Protein AF-A0A7V9UK50-F1 (afdb_monomer_lite)

Radius of gyration: 41.04 Å; chains: 1; bounding box: 78×46×118 Å

Sequence (171 aa):
MKYVLALITGIVGLVLGALIVLFLLGAPKAKPLPGLPVQAPDPAGDPPGTAVITLDEKFFDALLGTIFRDLGQPSFPLELTKLEQSLFDDSILRTIPVALQNDCPDQVVIKTEGSNIKTGVRFTGGKIIAPLAFTGSKNLFGCQRFQGWAQANISLRFDQEKQTVYGQIDV

pLDDT: mean 78.91, std 14.25, range [46.69, 94.69]

Secondary structure (DSSP, 8-state):
-HHHHHHHHHHHHHHHHHHHHHHHH---PPPPPSS---PPPPTTSPPS--------HHHHHHHHHHHHHHT---EEE-PPPHHHHTTS-SSS-TT--HHHHHHS-SEEEEESEETTEE---EEETTEEEEEEEEEEEEESSSEEEEEEEEEEEEEEEEETTTTEEEEEEE-

Structure (mmCIF, N/CA/C/O backbone):
data_AF-A0A7V9UK50-F1
#
_entry.id   AF-A0A7V9UK50-F1
#
loop_
_atom_site.group_PDB
_atom_site.id
_atom_site.type_symbol
_atom_site.label_atom_id
_atom_site.label_alt_id
_atom_site.label_comp_id
_atom_site.label_asym_id
_atom_site.label_entity_id
_atom_site.label_seq_id
_atom_site.pdbx_PDB_ins_code
_atom_site.Cartn_x
_atom_site.Cartn_y
_atom_site.Cartn_z
_atom_site.occupancy
_atom_site.B_iso_or_equiv
_atom_site.auth_seq_id
_atom_site.auth_comp_id
_atom_site.auth_asym_id
_atom_site.auth_atom_id
_atom_site.pdbx_PDB_model_num
ATOM 1 N N . MET A 1 1 ? -18.381 28.513 93.961 1.00 60.94 1 MET A N 1
ATOM 2 C CA . MET A 1 1 ? -18.832 27.121 93.706 1.00 60.94 1 MET A CA 1
ATOM 3 C C . MET A 1 1 ? -20.321 27.004 93.355 1.00 60.94 1 MET A C 1
ATOM 5 O O . MET A 1 1 ? -20.633 26.242 92.455 1.00 60.94 1 MET A O 1
ATOM 9 N N . LYS A 1 2 ? -21.241 27.769 93.975 1.00 67.69 2 LYS A N 1
ATOM 10 C CA . LYS A 1 2 ? -22.692 27.704 93.672 1.00 67.69 2 LYS A CA 1
ATOM 11 C C . LYS A 1 2 ? -23.068 27.946 92.195 1.00 67.69 2 LYS A C 1
ATOM 13 O O . LYS A 1 2 ? -23.903 27.226 91.666 1.00 67.69 2 LYS A O 1
ATOM 18 N N . TYR A 1 3 ? -22.419 28.893 91.516 1.00 73.44 3 TYR A N 1
ATOM 19 C CA . TYR A 1 3 ? -22.728 29.211 90.112 1.00 73.44 3 TYR A CA 1
ATOM 20 C C . TYR A 1 3 ? -22.274 28.135 89.113 1.00 73.44 3 TYR A C 1
ATOM 22 O O . TYR A 1 3 ? -22.915 27.944 88.089 1.00 73.44 3 TYR A O 1
ATOM 30 N N . VAL A 1 4 ? -21.216 27.383 89.436 1.00 77.94 4 VAL A N 1
ATOM 31 C CA . VAL A 1 4 ? -20.723 26.283 88.588 1.00 77.94 4 VAL A CA 1
ATOM 32 C C . VAL A 1 4 ? -21.711 25.115 88.603 1.00 77.94 4 VAL A C 1
ATOM 34 O O . VAL A 1 4 ? -22.006 24.540 87.561 1.00 77.94 4 VAL A O 1
ATOM 37 N N . LEU A 1 5 ? -22.298 24.818 89.767 1.00 77.62 5 LEU A N 1
ATOM 38 C CA . LEU A 1 5 ? -23.300 23.759 89.907 1.00 77.62 5 LEU A CA 1
ATOM 39 C C . LEU A 1 5 ? -24.603 24.087 89.147 1.00 77.62 5 LEU A C 1
ATOM 41 O O . LEU A 1 5 ? -25.204 23.210 88.527 1.00 77.62 5 LEU A O 1
ATOM 45 N N . ALA A 1 6 ? -25.011 25.360 89.147 1.00 78.25 6 ALA A N 1
ATOM 46 C CA . ALA A 1 6 ? -26.168 25.836 88.386 1.00 78.25 6 ALA A CA 1
ATOM 47 C C . ALA A 1 6 ? -25.948 25.744 86.863 1.00 78.25 6 ALA A C 1
ATOM 49 O O . ALA A 1 6 ? -26.861 25.411 86.113 1.00 78.25 6 ALA A O 1
ATOM 50 N N . LEU A 1 7 ? -24.718 25.983 86.401 1.00 82.19 7 LEU A N 1
ATOM 51 C CA . LEU A 1 7 ? -24.379 25.933 84.979 1.00 82.19 7 LEU A CA 1
ATOM 52 C C . LEU A 1 7 ? -24.340 24.485 84.460 1.00 82.19 7 LEU A C 1
ATOM 54 O O . LEU A 1 7 ? -24.879 24.196 83.393 1.00 82.19 7 LEU A O 1
ATOM 58 N N . ILE A 1 8 ? -23.801 23.552 85.254 1.00 83.44 8 ILE A N 1
ATOM 59 C CA . ILE A 1 8 ? -23.789 22.118 84.919 1.00 83.44 8 ILE A CA 1
ATOM 60 C C . ILE A 1 8 ? -25.217 21.561 84.862 1.00 83.44 8 ILE A C 1
ATOM 62 O O . ILE A 1 8 ? -25.571 20.880 83.903 1.00 83.44 8 ILE A O 1
ATOM 66 N N . THR A 1 9 ? -26.061 21.880 85.846 1.00 82.38 9 THR A N 1
ATOM 67 C CA . THR A 1 9 ? -27.461 21.414 85.866 1.00 82.38 9 THR A CA 1
ATOM 68 C C . THR A 1 9 ? -28.285 21.987 84.710 1.00 82.38 9 THR A C 1
ATOM 70 O O . THR A 1 9 ? -29.081 21.257 84.119 1.00 82.38 9 THR A O 1
ATOM 73 N N . GLY A 1 10 ? -28.037 23.240 84.313 1.00 86.12 10 GLY A N 1
ATOM 74 C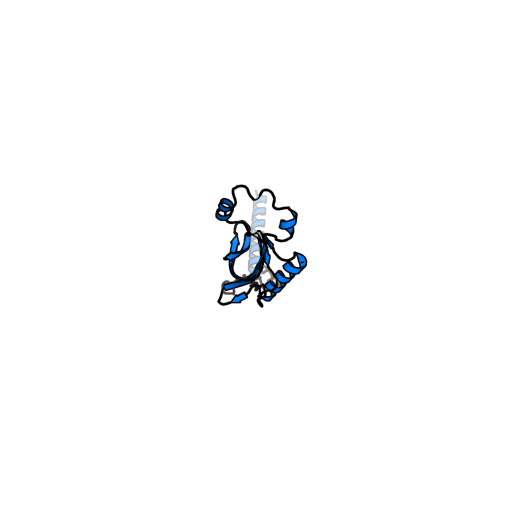 CA . GLY A 1 10 ? -28.649 23.843 83.126 1.00 86.12 10 GLY A CA 1
ATOM 75 C C . GLY A 1 10 ? -28.253 23.151 81.817 1.00 86.12 10 GLY A C 1
ATOM 76 O O . GLY A 1 10 ? -29.123 22.827 81.010 1.00 86.12 10 GLY A O 1
ATOM 77 N N . ILE A 1 11 ? -26.960 22.861 81.619 1.00 87.56 11 ILE A N 1
ATOM 78 C CA . ILE A 1 11 ? -26.479 22.154 80.417 1.00 87.56 11 ILE A CA 1
ATOM 79 C C . ILE A 1 11 ? -27.046 20.735 80.364 1.00 87.56 11 ILE A C 1
ATOM 81 O O . ILE A 1 11 ? -27.525 20.308 79.316 1.00 87.56 11 ILE A O 1
ATOM 85 N N . VAL A 1 12 ? -27.044 20.017 81.490 1.00 90.31 12 VAL A N 1
ATOM 86 C CA . VAL A 1 12 ? -27.601 18.659 81.565 1.00 90.31 12 VAL A CA 1
ATOM 87 C C . VAL A 1 12 ? -29.091 18.668 81.221 1.00 90.31 12 VAL A C 1
ATOM 89 O O . VAL A 1 12 ? -29.527 17.846 80.418 1.00 90.31 12 VAL A O 1
ATOM 92 N N . GLY A 1 13 ? -29.857 19.630 81.747 1.00 88.62 13 GLY A N 1
ATOM 93 C CA . GLY A 1 13 ? -31.271 19.799 81.404 1.00 88.62 13 GLY A CA 1
ATOM 94 C C . GLY A 1 13 ? -31.500 20.085 79.917 1.00 88.62 13 GLY A C 1
ATOM 95 O O . GLY A 1 13 ? -32.404 19.508 79.314 1.00 88.62 13 GLY A O 1
ATOM 96 N N . LEU A 1 14 ? -30.655 20.914 79.299 1.00 90.62 14 LEU A N 1
ATOM 97 C CA . LEU A 1 14 ? -30.748 21.240 77.873 1.00 90.62 14 LEU A CA 1
ATOM 98 C C . LEU A 1 14 ? -30.422 20.034 76.983 1.00 90.62 14 LEU A C 1
ATOM 100 O O . LEU A 1 14 ? -31.129 19.784 76.008 1.00 90.62 14 LEU A O 1
ATOM 104 N N . VAL A 1 15 ? -29.395 19.258 77.337 1.00 89.75 15 VAL A N 1
ATOM 105 C CA . VAL A 1 15 ? -29.018 18.043 76.599 1.00 89.75 15 VAL A CA 1
ATOM 106 C C . VAL A 1 15 ? -30.110 16.980 76.712 1.00 89.75 15 VAL A C 1
ATOM 108 O O . VAL A 1 15 ? -30.509 16.408 75.699 1.00 89.75 15 VAL A O 1
ATOM 111 N N . LEU A 1 16 ? -30.652 16.752 77.913 1.00 90.31 16 LEU A N 1
ATOM 112 C CA . LEU A 1 16 ? -31.773 15.827 78.117 1.00 90.31 16 LEU A CA 1
ATOM 113 C C . LEU A 1 16 ? -33.028 16.273 77.363 1.00 90.31 16 LEU A C 1
ATOM 115 O O . LEU A 1 16 ? -33.665 15.451 76.707 1.00 90.31 16 LEU A O 1
ATOM 119 N N . GLY A 1 17 ? -33.354 17.566 77.398 1.00 87.44 17 GLY A N 1
ATOM 120 C CA . GLY A 1 17 ? -34.468 18.124 76.634 1.00 87.44 17 GLY A CA 1
ATOM 121 C C . GLY A 1 17 ? -34.301 17.903 75.130 1.00 87.44 17 GLY A C 1
ATOM 122 O O . GLY A 1 17 ? -35.215 17.404 74.476 1.00 87.44 17 GLY A O 1
ATOM 123 N N . ALA A 1 18 ? -33.116 18.191 74.584 1.00 83.81 18 ALA A N 1
ATOM 124 C CA . ALA A 1 18 ? -32.821 17.984 73.168 1.00 83.81 18 ALA A CA 1
ATOM 125 C C . ALA A 1 18 ? -32.916 16.503 72.758 1.00 83.81 18 ALA A C 1
ATOM 127 O O . ALA A 1 18 ? -33.479 16.192 71.708 1.00 83.81 18 ALA A O 1
ATOM 128 N N . LEU A 1 19 ? -32.425 15.585 73.596 1.00 85.25 19 LEU A N 1
ATOM 129 C CA . LEU A 1 19 ? -32.506 14.143 73.340 1.00 85.25 19 LEU A CA 1
ATOM 130 C C . LEU A 1 19 ? -33.951 13.635 73.330 1.00 85.25 19 LEU A C 1
ATOM 132 O O . LEU A 1 19 ? -34.314 12.865 72.443 1.00 85.25 19 LEU A O 1
ATOM 136 N N . ILE A 1 20 ? -34.789 14.089 74.266 1.00 87.06 20 ILE A N 1
ATOM 137 C CA . ILE A 1 20 ? -36.212 13.717 74.313 1.00 87.06 20 ILE A CA 1
ATOM 138 C C . ILE A 1 20 ? -36.944 14.234 73.070 1.00 87.06 20 ILE A C 1
ATOM 140 O O . ILE A 1 20 ? -37.722 13.501 72.463 1.00 87.06 20 ILE A O 1
ATOM 144 N N . VAL A 1 21 ? -36.666 15.471 72.652 1.00 84.44 21 VAL A N 1
ATOM 145 C CA . VAL A 1 21 ? -37.262 16.065 71.447 1.00 84.44 21 VAL A CA 1
ATOM 146 C C . VAL A 1 21 ? -36.855 15.287 70.191 1.00 84.44 21 VAL A C 1
ATOM 148 O O . VAL A 1 21 ? -37.716 14.972 69.372 1.00 84.44 21 VAL A O 1
ATOM 151 N N . LEU A 1 22 ? -35.580 14.905 70.058 1.00 80.81 22 LEU A N 1
ATOM 152 C CA . LEU A 1 22 ? -35.101 14.078 68.941 1.00 80.81 22 LEU A CA 1
ATOM 153 C C . LEU A 1 22 ? -35.703 12.666 68.947 1.00 80.81 22 LEU A C 1
ATOM 155 O O . LEU A 1 22 ? -35.975 12.118 67.879 1.00 80.81 22 LEU A O 1
ATOM 159 N N . PHE A 1 23 ? -35.933 12.091 70.130 1.00 81.94 23 PHE A N 1
ATOM 160 C CA . PHE A 1 23 ? -36.556 10.776 70.273 1.00 81.94 23 PHE A CA 1
ATOM 161 C C . PHE A 1 23 ? -38.050 10.799 69.912 1.00 81.94 23 PHE A C 1
ATOM 163 O O . PHE A 1 23 ? -38.528 9.883 69.250 1.00 81.94 23 PHE A O 1
ATOM 170 N N . LEU A 1 24 ? -38.780 11.851 70.303 1.00 80.31 24 LEU A N 1
ATOM 171 C CA . LEU A 1 24 ? -40.222 11.973 70.049 1.00 80.31 24 LEU A CA 1
ATOM 172 C C . LEU A 1 24 ? -40.556 12.436 68.626 1.00 80.31 24 LEU A C 1
ATOM 174 O O . LEU A 1 24 ? -41.505 11.930 68.034 1.00 80.31 24 LEU A O 1
ATOM 178 N N . LEU A 1 25 ? -39.808 13.395 68.073 1.00 79.38 25 LEU A N 1
ATOM 179 C CA . LEU A 1 25 ? -40.077 13.929 66.730 1.00 79.38 25 LEU A CA 1
ATOM 180 C C . LEU A 1 25 ? -39.428 13.099 65.616 1.00 79.38 25 LEU A C 1
ATOM 182 O O . LEU A 1 25 ? -39.831 13.210 64.458 1.00 79.38 25 LEU A O 1
ATOM 186 N N . GLY A 1 26 ? -38.444 12.261 65.955 1.00 69.38 26 GLY A N 1
ATOM 187 C CA . GLY A 1 26 ? -37.603 11.573 64.984 1.00 69.38 26 GLY A CA 1
ATOM 188 C C . GLY A 1 26 ? -36.650 12.538 64.270 1.00 69.38 26 GLY A C 1
ATOM 189 O O . GLY A 1 26 ? -36.937 13.718 64.068 1.00 69.38 26 GLY A O 1
ATOM 190 N N . ALA A 1 27 ? -35.475 12.048 63.875 1.00 72.50 27 ALA A N 1
ATOM 191 C CA . ALA A 1 27 ? -34.549 12.851 63.084 1.00 72.50 27 ALA A CA 1
ATOM 192 C C . ALA A 1 27 ? -35.206 13.244 61.742 1.00 72.50 27 ALA A C 1
ATOM 194 O O . ALA A 1 27 ? -35.830 12.382 61.108 1.00 72.50 27 ALA A O 1
ATOM 195 N N . PRO A 1 28 ? -35.062 14.49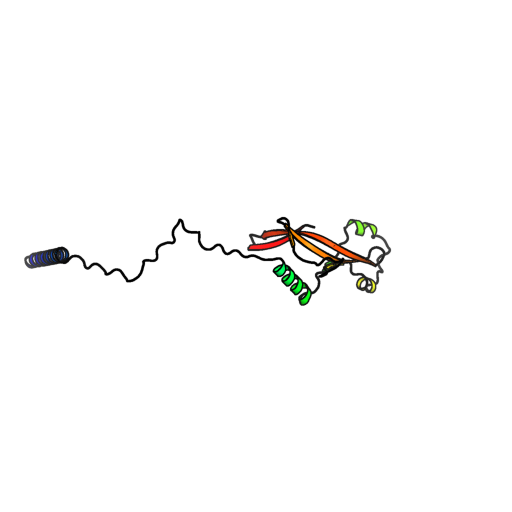9 61.273 1.00 60.41 28 PRO A N 1
ATOM 196 C CA . PRO A 1 28 ? -35.574 14.902 59.971 1.00 60.41 28 PRO A CA 1
ATOM 197 C C . PRO A 1 28 ? -34.914 14.034 58.899 1.00 60.41 28 PRO A C 1
ATOM 199 O O . PRO A 1 28 ? -33.720 14.150 58.622 1.00 60.41 28 PRO A O 1
ATOM 202 N N . LYS A 1 29 ? -35.689 13.123 58.305 1.00 62.38 29 LYS A N 1
ATOM 203 C CA . LYS A 1 29 ? -35.215 12.337 57.171 1.00 62.38 29 LYS A CA 1
ATOM 204 C C . LYS A 1 29 ? -35.118 13.273 55.974 1.00 62.38 29 LYS A C 1
ATOM 206 O O . LYS A 1 29 ? -36.119 13.858 55.561 1.00 62.38 29 LYS A O 1
ATOM 211 N N . ALA A 1 30 ? -33.911 13.427 55.434 1.00 62.75 30 ALA A N 1
ATOM 212 C CA . ALA A 1 30 ? -33.711 14.124 54.175 1.00 62.75 30 ALA A CA 1
ATOM 213 C C . ALA A 1 30 ? -34.620 13.483 53.118 1.00 62.75 30 ALA A C 1
ATOM 215 O O . ALA A 1 30 ? -34.625 12.260 52.953 1.00 62.75 30 ALA A O 1
ATOM 216 N N . LYS A 1 31 ? -35.425 14.303 52.434 1.0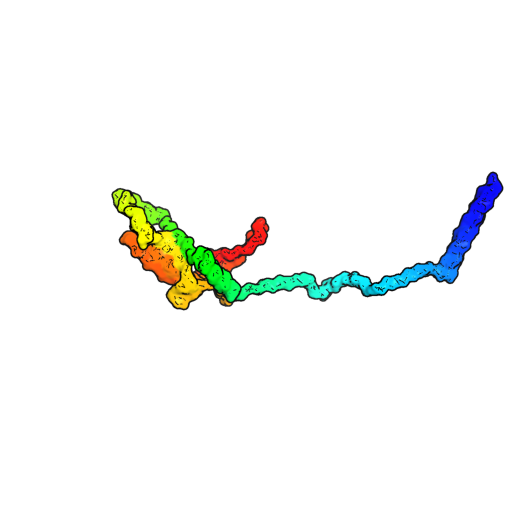0 59.94 31 LYS A N 1
ATOM 217 C CA . LYS A 1 31 ? -36.178 13.833 51.273 1.00 59.94 31 LYS A CA 1
ATOM 218 C C . LYS A 1 31 ? -35.163 13.296 50.259 1.00 59.94 31 LYS A C 1
ATOM 220 O O . LYS A 1 31 ? -34.176 13.992 50.006 1.00 59.94 31 LYS A O 1
ATOM 225 N N . PRO A 1 32 ? -35.369 12.091 49.701 1.00 63.03 32 PRO A N 1
ATOM 226 C CA . PRO A 1 32 ? -34.508 11.609 48.635 1.00 63.03 32 PRO A CA 1
ATOM 227 C C . PRO A 1 32 ? -34.535 12.640 47.505 1.00 63.03 32 PRO A C 1
ATOM 229 O O . PRO A 1 32 ? -35.606 13.124 47.126 1.00 63.03 32 PRO A O 1
ATOM 232 N N . LEU A 1 33 ? -33.350 13.026 47.030 1.00 61.38 33 LEU A N 1
ATOM 233 C CA . LEU A 1 33 ? -33.224 13.905 45.875 1.00 61.38 33 LEU A CA 1
ATOM 234 C C . LEU A 1 33 ? -33.993 13.270 44.703 1.00 61.38 33 LEU A C 1
ATOM 236 O O . LEU A 1 33 ? -33.879 12.060 44.498 1.00 61.38 33 LEU A O 1
ATOM 240 N N . PRO A 1 34 ? -34.801 14.040 43.957 1.00 58.25 34 PRO A N 1
ATOM 241 C CA . PRO A 1 34 ? -35.492 13.518 42.791 1.00 58.25 34 PRO A CA 1
ATOM 242 C C . PRO A 1 34 ? -34.462 13.102 41.737 1.00 58.25 34 PRO A C 1
ATOM 244 O O . PRO A 1 34 ? -33.716 13.930 41.221 1.00 58.25 34 PRO A O 1
ATOM 247 N N . GLY A 1 35 ? -34.419 11.806 41.445 1.00 64.75 35 GLY A N 1
ATOM 248 C CA . GLY A 1 35 ? -33.522 11.214 40.458 1.00 64.75 35 GLY A CA 1
ATOM 249 C C . GLY A 1 35 ? -33.126 9.800 40.861 1.00 64.75 35 GLY A C 1
ATOM 250 O O . GLY A 1 35 ? -32.966 9.507 42.045 1.00 64.75 35 GLY A O 1
ATOM 251 N N . LEU A 1 36 ? -32.982 8.906 39.881 1.00 68.00 36 LEU A N 1
ATOM 252 C CA . LEU A 1 36 ? -32.322 7.635 40.148 1.00 68.00 36 LEU A CA 1
ATOM 253 C C . LEU A 1 36 ? -30.846 7.929 40.460 1.00 68.00 36 LEU A C 1
ATOM 255 O O . LEU A 1 36 ? -30.205 8.636 39.677 1.00 68.00 36 LEU A O 1
ATOM 259 N N . PRO A 1 37 ? -30.288 7.411 41.569 1.00 60.62 37 PRO A N 1
ATOM 260 C CA . PRO A 1 37 ? -28.845 7.419 41.748 1.00 60.62 37 PRO A CA 1
ATOM 261 C C . PRO A 1 37 ? -28.221 6.710 40.544 1.00 60.62 37 PRO A C 1
ATOM 263 O O . PRO A 1 37 ? -28.697 5.647 40.143 1.00 60.62 37 PRO A O 1
ATOM 266 N N . VAL A 1 38 ? -27.189 7.315 39.950 1.00 60.53 38 VAL A N 1
ATOM 267 C CA . VAL A 1 38 ? -26.448 6.706 38.841 1.00 60.53 38 VAL A CA 1
ATOM 268 C C . VAL A 1 38 ? -25.893 5.379 39.347 1.00 60.53 38 VAL A C 1
ATOM 270 O O . VAL A 1 38 ? -24.993 5.347 40.186 1.00 60.53 38 VAL A O 1
ATOM 273 N N . GLN A 1 39 ? -26.498 4.285 38.897 1.00 68.56 39 GLN A N 1
ATOM 274 C CA . GLN A 1 39 ? -26.069 2.945 39.249 1.00 68.56 39 GLN A CA 1
ATOM 275 C C . GLN A 1 39 ? -24.799 2.640 38.455 1.00 68.56 39 GLN A C 1
ATOM 277 O O . GLN A 1 39 ? -24.687 3.019 37.286 1.00 68.56 39 GLN A O 1
ATOM 282 N N . ALA A 1 40 ? -23.823 1.994 39.095 1.00 60.25 40 ALA A N 1
ATOM 283 C CA . ALA A 1 40 ? -22.677 1.472 38.367 1.00 60.25 40 ALA A CA 1
ATOM 284 C C . ALA A 1 40 ? -23.188 0.525 37.261 1.00 60.25 40 ALA A C 1
ATOM 286 O O . ALA A 1 40 ? -24.139 -0.219 37.522 1.00 60.25 40 ALA A O 1
ATOM 287 N N . PRO A 1 41 ? -22.605 0.564 36.049 1.00 63.91 41 PRO A N 1
ATOM 288 C CA . PRO A 1 41 ? -22.951 -0.365 34.981 1.00 63.91 41 PRO A CA 1
ATOM 289 C C . PRO A 1 41 ? -22.919 -1.809 35.485 1.00 63.91 41 PRO A C 1
ATOM 291 O O . PRO A 1 41 ? -22.033 -2.170 36.263 1.00 63.91 41 PRO A O 1
ATOM 294 N N . ASP A 1 42 ? -23.902 -2.606 35.068 1.00 66.56 42 ASP A N 1
ATOM 295 C CA . ASP A 1 42 ? -24.007 -4.016 35.434 1.00 66.56 42 ASP A CA 1
ATOM 296 C C . ASP A 1 42 ? -22.688 -4.741 35.092 1.00 66.56 42 ASP A C 1
ATOM 298 O O . ASP A 1 42 ? -22.289 -4.727 33.924 1.00 66.56 42 ASP A O 1
ATOM 302 N N . PRO A 1 43 ? -21.987 -5.367 36.059 1.00 59.38 43 PRO A N 1
ATOM 303 C CA . PRO A 1 43 ? -20.786 -6.151 35.775 1.00 59.38 43 PRO A CA 1
ATOM 304 C C . PRO A 1 43 ? -21.062 -7.379 34.888 1.00 59.38 43 PRO A C 1
ATOM 306 O O . PRO A 1 43 ? -20.111 -7.997 34.413 1.00 59.38 43 PRO A O 1
ATOM 309 N N . ALA A 1 44 ? -22.335 -7.733 34.672 1.00 59.75 44 ALA A N 1
ATOM 310 C CA . ALA A 1 44 ? -22.790 -8.759 33.737 1.00 59.75 44 ALA A CA 1
ATOM 311 C C . ALA A 1 44 ? -23.349 -8.195 32.410 1.00 59.75 44 ALA A C 1
ATOM 313 O O . ALA A 1 44 ? -23.807 -8.973 31.572 1.00 59.75 44 ALA A O 1
ATOM 314 N N . GLY A 1 45 ? -23.325 -6.872 32.205 1.00 62.91 45 GLY A N 1
ATOM 315 C CA . GLY A 1 45 ? -23.651 -6.245 30.922 1.00 62.91 45 GLY A CA 1
ATOM 316 C C . GLY A 1 45 ? -22.498 -6.348 29.920 1.00 62.91 45 GLY A C 1
ATOM 317 O O . GLY A 1 45 ? -21.348 -6.562 30.309 1.00 62.91 45 GLY A O 1
ATOM 318 N N . ASP A 1 46 ? -22.794 -6.178 28.627 1.00 59.50 46 ASP A N 1
ATOM 319 C CA . ASP A 1 46 ? -21.756 -6.126 27.593 1.00 59.50 46 ASP A CA 1
ATOM 320 C C . ASP A 1 46 ? -20.688 -5.083 27.983 1.00 59.50 46 ASP A C 1
ATOM 322 O O . ASP A 1 46 ? -21.035 -3.932 28.283 1.00 59.50 46 ASP A O 1
ATOM 326 N N . PRO A 1 47 ? -19.394 -5.457 28.022 1.00 62.81 47 PRO A N 1
ATOM 327 C CA . PRO A 1 47 ? -18.334 -4.551 28.436 1.00 62.81 47 PRO A CA 1
ATOM 328 C C . PRO A 1 47 ? -18.323 -3.289 27.556 1.00 62.81 47 PRO A C 1
ATOM 330 O O . PRO A 1 47 ? -18.681 -3.350 26.376 1.00 62.81 47 PRO A O 1
ATOM 333 N N . PRO A 1 48 ? -17.905 -2.132 28.102 1.00 57.66 48 PRO A N 1
ATOM 334 C CA . PRO A 1 48 ? -17.971 -0.848 27.415 1.00 57.66 48 PRO A CA 1
ATOM 335 C C . PRO A 1 48 ? -17.344 -0.883 26.011 1.00 57.66 48 PRO A C 1
ATOM 337 O O . PRO A 1 48 ? -16.138 -1.042 25.850 1.00 57.66 48 PRO A O 1
ATOM 340 N N . GLY A 1 49 ? -18.216 -0.691 25.014 1.00 63.44 49 GLY A N 1
ATOM 341 C CA . GLY A 1 49 ? -17.981 -0.063 23.712 1.00 63.44 49 GLY A CA 1
ATOM 342 C C . GLY A 1 49 ? -16.776 -0.537 22.902 1.00 63.44 49 GLY A C 1
ATOM 343 O O . GLY A 1 49 ? -15.840 0.231 22.696 1.00 63.44 49 GLY A O 1
ATOM 344 N N . THR A 1 50 ? -16.823 -1.749 22.344 1.00 63.38 50 THR A N 1
ATOM 345 C CA . THR A 1 50 ? -15.892 -2.115 21.263 1.00 63.38 50 THR A CA 1
ATOM 346 C C . THR A 1 50 ? -16.264 -1.348 19.991 1.00 63.38 50 THR A C 1
ATOM 348 O O . THR A 1 50 ? -17.289 -1.623 19.370 1.00 63.38 50 THR A O 1
ATOM 351 N N . ALA A 1 51 ? -15.439 -0.381 19.589 1.00 70.06 51 ALA A N 1
ATOM 352 C CA . ALA A 1 51 ? -15.547 0.258 18.281 1.00 70.06 51 ALA A CA 1
ATOM 353 C C . ALA A 1 51 ? -14.837 -0.614 17.238 1.00 70.06 51 ALA A C 1
ATOM 355 O O . ALA A 1 51 ? -13.623 -0.802 17.298 1.00 70.06 51 ALA A O 1
ATOM 356 N N . VAL A 1 52 ? -15.590 -1.159 16.282 1.00 77.38 52 VAL A N 1
ATOM 357 C CA . VAL A 1 52 ? -15.029 -1.944 15.177 1.00 77.38 52 VAL A CA 1
ATOM 358 C C . VAL A 1 52 ? -14.859 -1.034 13.967 1.00 77.38 52 VAL A C 1
ATOM 360 O O . VAL A 1 52 ? -15.838 -0.591 13.370 1.00 77.38 52 VAL A O 1
ATOM 363 N N . ILE A 1 53 ? -13.610 -0.758 13.596 1.00 76.75 53 ILE A N 1
ATOM 364 C CA . ILE A 1 53 ? -13.285 -0.050 12.355 1.00 76.75 53 ILE A CA 1
ATOM 365 C C . ILE A 1 53 ? -13.133 -1.100 11.259 1.00 76.75 53 ILE A C 1
ATOM 367 O O . ILE A 1 53 ? -12.279 -1.981 11.350 1.00 76.75 53 ILE A O 1
ATOM 371 N N . THR A 1 54 ? -13.969 -1.013 10.228 1.00 84.69 54 THR A N 1
ATOM 372 C CA . THR A 1 54 ? -13.891 -1.884 9.053 1.00 84.69 54 THR A CA 1
ATOM 373 C C . THR A 1 54 ? -13.434 -1.069 7.853 1.00 84.69 54 THR A C 1
ATOM 375 O O . THR A 1 54 ? -13.949 0.017 7.595 1.00 84.69 54 THR A O 1
ATOM 378 N N . LEU A 1 55 ? -12.434 -1.581 7.140 1.00 87.06 55 LEU A N 1
ATOM 379 C CA . LEU A 1 55 ? -11.926 -0.996 5.904 1.00 87.06 55 LEU A CA 1
ATOM 380 C C . LEU A 1 55 ? -12.155 -2.015 4.793 1.00 87.06 55 LEU A C 1
ATOM 382 O O . LEU A 1 55 ? -11.678 -3.145 4.884 1.00 87.06 55 LEU A O 1
ATOM 386 N N . ASP A 1 56 ? -12.916 -1.629 3.777 1.00 90.44 56 ASP A N 1
ATOM 387 C CA . ASP A 1 56 ? -13.205 -2.482 2.628 1.00 90.44 56 ASP A CA 1
ATOM 388 C C . ASP A 1 56 ? -12.179 -2.278 1.502 1.00 90.44 56 ASP A C 1
ATOM 390 O O . ASP A 1 56 ? -11.330 -1.389 1.550 1.00 90.44 56 ASP A O 1
ATOM 394 N N . GLU A 1 57 ? -12.238 -3.106 0.456 1.00 90.44 57 GLU A N 1
ATOM 395 C CA . GLU A 1 57 ? -11.334 -2.966 -0.698 1.00 90.44 57 GLU A CA 1
ATOM 396 C C . GLU A 1 57 ? -11.491 -1.613 -1.404 1.00 90.44 57 GLU A C 1
ATOM 398 O O . GLU A 1 57 ? -10.530 -1.086 -1.962 1.00 90.44 57 GLU A O 1
ATOM 403 N N . LYS A 1 58 ? -12.695 -1.026 -1.371 1.00 90.88 58 LYS A N 1
ATOM 404 C CA . LYS A 1 58 ? -12.991 0.241 -2.051 1.00 90.88 58 LYS A CA 1
ATOM 405 C C . LYS A 1 58 ? -12.251 1.399 -1.400 1.00 90.88 58 LYS A C 1
ATOM 407 O O . LYS A 1 58 ? -11.807 2.297 -2.113 1.00 90.88 58 LYS A O 1
ATOM 412 N N . PHE A 1 59 ? -12.083 1.365 -0.079 1.00 91.38 59 PHE A N 1
ATOM 413 C CA . PHE A 1 59 ? -11.251 2.317 0.646 1.00 91.38 59 PHE A CA 1
ATOM 414 C C . PHE A 1 59 ? -9.817 2.317 0.104 1.00 91.38 59 PHE A C 1
ATOM 416 O O . PHE A 1 59 ? -9.292 3.375 -0.243 1.00 91.38 59 PHE A O 1
ATOM 423 N N . PHE A 1 60 ? -9.199 1.140 -0.035 1.00 89.69 60 PHE A N 1
ATOM 424 C CA . PHE A 1 60 ? -7.829 1.031 -0.546 1.00 89.69 60 PHE A CA 1
ATOM 425 C C . PHE A 1 60 ? -7.732 1.392 -2.026 1.00 89.69 60 PHE A C 1
ATOM 427 O O . PHE A 1 60 ? -6.797 2.086 -2.418 1.00 89.69 60 PHE A O 1
ATOM 434 N N . ASP A 1 61 ? -8.713 1.000 -2.838 1.00 90.00 61 ASP A N 1
ATOM 435 C CA . ASP A 1 61 ? -8.784 1.401 -4.243 1.00 90.00 61 ASP A CA 1
ATOM 436 C C . ASP A 1 61 ? -8.869 2.934 -4.387 1.00 90.00 61 ASP A C 1
ATOM 438 O O . ASP A 1 61 ? -8.206 3.510 -5.252 1.00 90.00 61 ASP A O 1
ATOM 442 N N . ALA A 1 62 ? -9.643 3.611 -3.531 1.00 91.56 62 ALA A N 1
ATOM 443 C CA . ALA A 1 62 ? -9.749 5.071 -3.519 1.00 91.56 62 ALA A CA 1
ATOM 444 C C . ALA A 1 62 ? -8.466 5.748 -3.011 1.00 91.56 62 ALA A C 1
ATOM 446 O O . ALA A 1 62 ? -8.025 6.748 -3.585 1.00 91.56 62 ALA A O 1
ATOM 447 N N . LEU A 1 63 ? -7.844 5.191 -1.969 1.00 90.88 63 LEU A N 1
ATOM 448 C CA . LEU A 1 63 ? -6.566 5.661 -1.435 1.00 90.88 63 LEU A CA 1
ATOM 449 C C . LEU A 1 63 ? -5.460 5.560 -2.490 1.00 90.88 63 LEU A C 1
ATOM 451 O O . LEU A 1 63 ? -4.790 6.550 -2.774 1.00 90.88 63 LEU A O 1
ATOM 455 N N . LEU A 1 64 ? -5.300 4.389 -3.110 1.00 89.88 64 LEU A N 1
ATOM 456 C CA . LEU A 1 64 ? -4.326 4.174 -4.178 1.00 89.88 64 LEU A CA 1
ATOM 457 C C . LEU A 1 64 ? -4.634 5.074 -5.375 1.00 89.88 64 LEU A C 1
ATOM 459 O O . LEU A 1 64 ? -3.738 5.743 -5.872 1.00 89.88 64 LEU A O 1
ATOM 463 N N . GLY A 1 65 ? -5.896 5.187 -5.793 1.00 90.44 65 GLY A N 1
ATOM 464 C CA . GLY A 1 65 ? -6.281 6.117 -6.858 1.00 90.44 65 GLY A CA 1
ATOM 465 C C . GLY A 1 65 ? -5.872 7.566 -6.564 1.00 90.44 65 GLY A C 1
ATOM 466 O O . GLY A 1 65 ? -5.376 8.258 -7.450 1.00 90.44 65 GLY A O 1
ATOM 467 N N . THR A 1 66 ? -6.016 8.002 -5.310 1.00 92.88 66 THR A N 1
ATOM 468 C CA . THR A 1 66 ? -5.603 9.335 -4.844 1.00 92.88 66 THR A CA 1
ATOM 469 C C . THR A 1 66 ? -4.084 9.490 -4.865 1.00 92.88 66 THR A C 1
ATOM 471 O O . THR A 1 66 ? -3.591 10.464 -5.422 1.00 92.88 66 THR A O 1
ATOM 474 N N . ILE A 1 67 ? -3.330 8.510 -4.353 1.00 89.38 67 ILE A N 1
ATOM 475 C CA . ILE A 1 67 ? -1.857 8.509 -4.398 1.00 89.38 67 ILE A CA 1
ATOM 476 C C . ILE A 1 67 ? -1.370 8.636 -5.843 1.00 89.38 67 ILE A C 1
ATOM 478 O O . ILE A 1 67 ? -0.571 9.513 -6.150 1.00 89.38 67 ILE A O 1
ATOM 482 N N . PHE A 1 68 ? -1.892 7.813 -6.750 1.00 91.38 68 PHE A N 1
ATOM 483 C CA . PHE A 1 68 ? -1.458 7.813 -8.146 1.00 91.38 68 PHE A CA 1
ATOM 484 C C . PHE A 1 68 ? -1.813 9.114 -8.872 1.00 91.38 68 PHE A C 1
ATOM 486 O O . PHE A 1 68 ? -1.066 9.536 -9.753 1.00 91.38 68 PHE A O 1
ATOM 493 N N . ARG A 1 69 ? -2.942 9.740 -8.520 1.00 92.06 69 ARG A N 1
ATOM 494 C CA . ARG A 1 69 ? -3.383 11.012 -9.103 1.00 92.06 69 ARG A CA 1
ATOM 495 C C . ARG A 1 69 ? -2.587 12.201 -8.566 1.00 92.06 69 ARG A C 1
ATOM 497 O O . ARG A 1 69 ? -2.169 13.037 -9.359 1.00 92.06 69 ARG A O 1
ATOM 504 N N . ASP A 1 70 ? -2.397 12.270 -7.251 1.00 93.75 70 ASP A N 1
ATOM 505 C CA . ASP A 1 70 ? -1.910 13.476 -6.572 1.00 93.75 70 ASP A CA 1
ATOM 506 C C . ASP A 1 70 ? -0.391 13.433 -6.319 1.00 93.75 70 ASP A C 1
ATOM 508 O O . ASP A 1 70 ? 0.267 14.470 -6.363 1.00 93.75 70 ASP A O 1
ATOM 512 N N . LEU A 1 71 ? 0.181 12.244 -6.094 1.00 91.62 71 LEU A N 1
ATOM 513 C CA . LEU A 1 71 ? 1.624 12.029 -5.884 1.00 91.62 71 LEU A CA 1
ATOM 514 C C . LEU A 1 71 ? 2.324 11.423 -7.111 1.00 91.62 71 LEU A C 1
ATOM 516 O O . LEU A 1 71 ? 3.552 11.425 -7.185 1.00 91.62 71 LEU A O 1
ATOM 520 N N . GLY A 1 72 ? 1.556 10.920 -8.078 1.00 89.81 72 GLY A N 1
ATOM 521 C CA . GLY A 1 72 ? 2.075 10.228 -9.251 1.00 89.81 72 GLY A CA 1
ATOM 522 C C . GLY A 1 72 ? 2.323 8.736 -9.017 1.00 89.81 72 GLY A C 1
ATOM 523 O O . GLY A 1 72 ? 2.060 8.174 -7.954 1.00 89.81 72 GLY A O 1
ATOM 524 N N . GLN A 1 73 ? 2.807 8.063 -10.061 1.00 90.25 73 GLN A N 1
ATOM 525 C CA . GLN A 1 73 ? 3.087 6.627 -10.020 1.00 90.25 73 GLN A CA 1
ATOM 526 C C . GLN A 1 73 ? 4.334 6.337 -9.173 1.00 90.25 73 GLN A C 1
ATOM 528 O O . GLN A 1 73 ? 5.387 6.919 -9.446 1.00 90.25 73 GLN A O 1
ATOM 533 N N . PRO A 1 74 ? 4.260 5.414 -8.193 1.00 89.25 74 PRO A N 1
ATOM 534 C CA . PRO A 1 74 ? 5.433 4.992 -7.439 1.00 89.25 74 PRO A CA 1
ATOM 535 C C . PRO A 1 74 ? 6.497 4.407 -8.371 1.00 89.25 74 PRO A C 1
ATOM 537 O O . PRO A 1 74 ? 6.189 3.557 -9.211 1.00 89.25 74 PRO A O 1
ATOM 540 N N . SER A 1 75 ? 7.745 4.843 -8.209 1.00 88.94 75 SER A N 1
ATOM 541 C CA . SER A 1 75 ? 8.892 4.327 -8.957 1.00 88.94 75 SER A CA 1
ATOM 542 C C . SER A 1 75 ? 10.011 3.920 -8.007 1.00 88.94 75 SER A C 1
ATOM 544 O O . SER A 1 75 ? 10.231 4.560 -6.979 1.00 88.94 75 SER A O 1
ATOM 546 N N . PHE A 1 76 ? 10.687 2.828 -8.345 1.00 88.44 76 PHE A N 1
ATOM 547 C CA . PHE A 1 76 ? 11.726 2.209 -7.536 1.00 88.44 76 PHE A CA 1
ATOM 548 C C . PHE A 1 76 ? 12.957 1.954 -8.409 1.00 88.44 76 PHE A C 1
ATOM 550 O O . PHE A 1 76 ? 12.807 1.370 -9.487 1.00 88.44 76 PHE A O 1
ATOM 557 N N . PRO A 1 77 ? 14.160 2.369 -7.983 1.00 86.94 77 PRO A N 1
ATOM 558 C CA . PRO A 1 77 ? 15.381 2.059 -8.713 1.00 86.94 77 PRO A CA 1
ATOM 559 C C . PRO A 1 77 ? 15.669 0.555 -8.649 1.00 86.94 77 PRO A C 1
ATOM 561 O O . PRO A 1 77 ? 15.440 -0.096 -7.628 1.00 86.94 77 PRO A O 1
ATOM 564 N N . LEU A 1 78 ? 16.179 -0.000 -9.744 1.00 82.44 78 LEU A N 1
ATOM 565 C CA . LEU A 1 78 ? 16.659 -1.377 -9.797 1.00 82.44 78 LEU A CA 1
ATOM 566 C C . LEU A 1 78 ? 18.138 -1.396 -9.418 1.00 82.44 78 LEU A C 1
ATOM 568 O O . LEU A 1 78 ? 18.995 -1.057 -10.231 1.00 82.44 78 LEU A O 1
ATOM 572 N N . GLU A 1 79 ? 18.457 -1.799 -8.188 1.00 69.25 79 GLU A N 1
ATOM 573 C CA . GLU A 1 79 ? 19.856 -2.005 -7.813 1.00 69.25 79 GLU A CA 1
ATOM 574 C C . GLU A 1 79 ? 20.422 -3.235 -8.534 1.00 69.25 79 GLU A C 1
ATOM 576 O O . GLU A 1 79 ? 19.852 -4.330 -8.488 1.00 69.25 79 GLU A O 1
ATOM 581 N N . LEU A 1 80 ? 21.562 -3.065 -9.210 1.00 59.03 80 LEU A N 1
ATOM 582 C CA . LEU A 1 80 ? 22.311 -4.200 -9.735 1.00 59.03 80 LEU A CA 1
ATOM 583 C C . LEU A 1 80 ? 22.867 -5.010 -8.566 1.00 59.03 80 LEU A C 1
ATOM 585 O O . LEU A 1 80 ? 23.528 -4.487 -7.668 1.00 59.03 80 LEU A O 1
ATOM 589 N N . THR A 1 81 ? 22.638 -6.318 -8.605 1.00 56.62 81 THR A N 1
ATOM 590 C CA . THR A 1 81 ? 23.251 -7.246 -7.660 1.00 56.62 81 THR A CA 1
ATOM 591 C C . THR A 1 81 ? 24.770 -7.168 -7.832 1.00 56.62 81 THR A C 1
ATOM 593 O O . THR A 1 81 ? 25.271 -7.180 -8.954 1.00 56.62 81 THR A O 1
ATOM 596 N N . LYS A 1 82 ? 25.522 -7.116 -6.727 1.00 52.97 82 LYS A N 1
ATOM 597 C CA . LYS A 1 82 ? 26.993 -6.947 -6.676 1.00 52.97 82 LYS A CA 1
ATOM 598 C C . LYS A 1 82 ? 27.795 -7.885 -7.608 1.00 52.97 82 LYS A C 1
ATOM 600 O O . LYS A 1 82 ? 28.923 -7.577 -7.969 1.00 52.97 82 LYS A O 1
ATOM 605 N N . LEU A 1 83 ? 27.197 -9.012 -8.008 1.00 52.94 83 LEU A N 1
ATOM 606 C CA . LEU A 1 83 ? 27.724 -9.990 -8.970 1.00 52.94 83 LEU A CA 1
ATOM 607 C C . LEU A 1 83 ? 27.774 -9.474 -10.421 1.00 52.94 83 LEU A C 1
ATOM 609 O O . LEU A 1 83 ? 28.691 -9.823 -11.158 1.00 52.94 83 LEU A O 1
ATOM 613 N N . GLU A 1 84 ? 26.826 -8.630 -10.839 1.00 54.12 84 GLU A N 1
ATOM 614 C CA . GLU A 1 84 ? 26.840 -8.017 -12.174 1.00 54.12 84 GLU A CA 1
ATOM 615 C C . GLU A 1 84 ? 27.907 -6.914 -12.248 1.00 54.12 84 GLU A C 1
ATOM 617 O O . GLU A 1 84 ? 28.619 -6.822 -13.242 1.00 54.12 84 GLU A O 1
ATOM 622 N N . GLN A 1 85 ? 28.114 -6.145 -11.171 1.00 54.09 85 GLN A N 1
ATOM 623 C CA . GLN A 1 85 ? 29.160 -5.110 -11.101 1.00 54.09 85 GLN A CA 1
ATOM 624 C C . GLN A 1 85 ? 30.574 -5.670 -11.321 1.00 54.09 85 GLN A C 1
ATOM 626 O O . GLN A 1 85 ? 31.379 -5.018 -11.977 1.00 54.09 85 GLN A O 1
ATOM 631 N N . SER A 1 86 ? 30.865 -6.888 -10.849 1.00 52.66 86 SER A N 1
ATOM 632 C CA . SER A 1 86 ? 32.169 -7.533 -11.074 1.00 52.66 86 SER A CA 1
ATOM 633 C C . SER A 1 86 ? 32.395 -8.035 -12.504 1.00 52.66 86 SER A C 1
ATOM 635 O O . SER A 1 86 ? 33.529 -8.330 -12.860 1.00 52.66 86 SER A O 1
ATOM 637 N N . LEU A 1 87 ? 31.344 -8.153 -13.325 1.00 56.75 87 LEU A N 1
ATOM 638 C CA . LEU A 1 87 ? 31.456 -8.588 -14.726 1.00 56.75 87 LEU A CA 1
ATOM 639 C C . LEU A 1 87 ? 31.687 -7.419 -15.697 1.00 56.75 87 LEU A C 1
ATOM 641 O O . LEU A 1 87 ? 32.070 -7.649 -16.841 1.00 56.75 87 LEU A O 1
ATOM 645 N N . PHE A 1 88 ? 31.464 -6.178 -15.251 1.00 56.38 88 PHE A N 1
ATOM 646 C CA . PHE A 1 88 ? 31.625 -4.960 -16.056 1.00 56.38 88 PHE A CA 1
ATOM 647 C C . PHE A 1 88 ? 32.847 -4.115 -15.663 1.00 56.38 88 PHE A C 1
ATOM 649 O O . PHE A 1 88 ? 33.041 -3.023 -16.203 1.00 56.38 88 PHE A O 1
ATOM 656 N N . ASP A 1 89 ? 33.680 -4.621 -14.756 1.00 57.97 89 ASP A N 1
ATOM 657 C CA . ASP A 1 89 ? 34.914 -3.980 -14.313 1.00 57.97 89 ASP A CA 1
ATOM 658 C C . ASP A 1 89 ? 36.100 -4.493 -15.136 1.00 57.97 89 ASP A C 1
ATOM 660 O O . ASP A 1 89 ? 36.814 -5.392 -14.716 1.00 57.97 89 ASP A O 1
ATOM 664 N N . ASP A 1 90 ? 36.233 -3.994 -16.366 1.00 54.88 90 ASP A N 1
ATOM 665 C CA . ASP A 1 90 ? 37.495 -3.401 -16.820 1.00 54.88 90 ASP A CA 1
ATOM 666 C C . ASP A 1 90 ? 37.302 -2.758 -18.208 1.00 54.88 90 ASP A C 1
ATOM 668 O O . ASP A 1 90 ? 36.828 -3.374 -19.162 1.00 54.88 90 ASP A O 1
ATOM 672 N N . SER A 1 91 ? 37.730 -1.509 -18.352 1.00 55.78 91 SER A N 1
ATOM 673 C CA . SER A 1 91 ? 38.067 -0.820 -19.614 1.00 55.78 91 SER A CA 1
ATOM 674 C C . SER A 1 91 ? 37.010 -0.292 -20.621 1.00 55.78 91 SER A C 1
ATOM 676 O O . SER A 1 91 ? 37.391 0.605 -21.374 1.00 55.78 91 SER A O 1
ATOM 678 N N . ILE A 1 92 ? 35.718 -0.676 -20.646 1.00 54.88 92 ILE A N 1
ATOM 679 C CA . ILE A 1 92 ? 34.794 -0.217 -21.739 1.00 54.88 92 ILE A CA 1
ATOM 680 C C . ILE A 1 92 ? 33.698 0.804 -21.331 1.00 54.88 92 ILE A C 1
ATOM 682 O O . ILE A 1 92 ? 33.056 1.398 -22.193 1.00 54.88 92 ILE A O 1
ATOM 686 N N . LEU A 1 93 ? 33.486 1.094 -20.039 1.00 54.03 93 LEU A N 1
ATOM 687 C CA . LEU A 1 93 ? 32.334 1.901 -19.570 1.00 54.03 93 LEU A CA 1
ATOM 688 C C . LEU A 1 93 ? 32.639 3.338 -19.112 1.00 54.03 93 LEU A C 1
ATOM 690 O O . LEU A 1 93 ? 31.808 3.972 -18.466 1.00 54.03 93 LEU A O 1
ATOM 694 N N . ARG A 1 94 ? 33.788 3.920 -19.471 1.00 52.94 94 ARG A N 1
ATOM 695 C CA . ARG A 1 94 ? 34.058 5.345 -19.168 1.00 52.94 94 ARG A CA 1
ATOM 696 C C . ARG A 1 94 ? 33.369 6.327 -20.123 1.00 52.94 94 ARG A C 1
ATOM 698 O O . ARG A 1 94 ? 33.630 7.526 -20.063 1.00 52.94 94 ARG A O 1
ATOM 705 N N . THR A 1 95 ? 32.496 5.852 -21.011 1.00 49.78 95 THR A N 1
ATOM 706 C CA . THR A 1 95 ? 31.834 6.711 -22.002 1.00 49.78 95 THR A CA 1
ATOM 707 C C . THR A 1 95 ? 30.423 6.229 -22.339 1.00 49.78 95 THR A C 1
ATOM 709 O O . THR A 1 95 ? 30.057 6.155 -23.506 1.00 49.78 95 THR A O 1
ATOM 712 N N . ILE A 1 96 ? 29.594 5.913 -21.335 1.00 54.34 96 ILE A N 1
ATOM 713 C CA . ILE A 1 96 ? 28.143 5.994 -21.559 1.00 54.34 96 ILE A CA 1
ATOM 714 C C . ILE A 1 96 ? 27.783 7.485 -21.480 1.00 54.34 96 ILE A C 1
ATOM 716 O O . ILE A 1 96 ? 27.903 8.072 -20.402 1.00 54.34 96 ILE A O 1
ATOM 720 N N . PRO A 1 97 ? 27.395 8.140 -22.590 1.00 46.69 97 PRO A N 1
ATOM 721 C CA . PRO A 1 97 ? 26.974 9.531 -22.545 1.00 46.69 97 PRO A CA 1
ATOM 722 C C . PRO A 1 97 ? 25.747 9.649 -21.637 1.00 46.69 97 PRO A C 1
ATOM 724 O O . PRO A 1 97 ? 24.804 8.872 -21.757 1.00 46.69 97 PRO A O 1
ATOM 727 N N . VAL A 1 98 ? 25.740 10.654 -20.760 1.00 49.91 98 VAL A N 1
ATOM 728 C CA . VAL A 1 98 ? 24.637 10.980 -19.830 1.00 49.91 98 VAL A CA 1
ATOM 729 C C . VAL A 1 98 ? 23.276 11.086 -20.550 1.00 49.91 98 VAL A C 1
ATOM 731 O O . VAL A 1 98 ? 22.230 10.850 -19.956 1.00 49.91 98 VAL A O 1
ATOM 734 N N . ALA A 1 99 ? 23.279 11.349 -21.862 1.00 48.16 99 ALA A N 1
ATOM 735 C CA . ALA A 1 99 ? 22.092 11.322 -22.713 1.00 48.16 99 ALA A CA 1
ATOM 736 C C . ALA A 1 99 ? 21.386 9.947 -22.779 1.00 48.16 99 ALA A C 1
ATOM 738 O O . ALA A 1 99 ? 20.162 9.917 -22.829 1.00 48.16 99 ALA A O 1
ATOM 739 N N . LEU A 1 100 ? 22.113 8.822 -22.715 1.00 51.97 100 LEU A N 1
ATOM 740 C CA . LEU A 1 100 ? 21.535 7.471 -22.817 1.00 51.97 100 LEU A CA 1
ATOM 741 C C . LEU A 1 100 ? 20.873 6.990 -21.512 1.00 51.97 100 LEU A C 1
ATOM 743 O O . LEU A 1 100 ? 19.999 6.128 -21.553 1.00 51.97 100 LEU A O 1
ATOM 747 N N . GLN A 1 101 ? 21.256 7.555 -20.359 1.00 52.72 101 GLN A N 1
ATOM 748 C CA . GLN A 1 101 ? 20.585 7.287 -19.076 1.00 52.72 101 GLN A CA 1
ATOM 749 C C . GLN A 1 101 ? 19.172 7.886 -19.034 1.00 52.72 101 GLN A C 1
ATOM 751 O O . GLN A 1 101 ? 18.293 7.320 -18.391 1.00 52.72 101 GLN A O 1
ATOM 756 N N . ASN A 1 102 ? 18.924 8.980 -19.765 1.00 58.47 102 ASN A N 1
ATOM 757 C CA . ASN A 1 102 ? 17.577 9.543 -19.886 1.00 58.47 102 ASN A CA 1
ATOM 758 C C . ASN A 1 102 ? 16.648 8.673 -20.753 1.00 58.47 102 ASN A C 1
ATOM 760 O O . ASN A 1 102 ? 15.441 8.670 -20.530 1.00 58.47 102 ASN A O 1
ATOM 764 N N . ASP A 1 103 ? 17.194 7.907 -21.704 1.00 69.44 103 ASP A N 1
ATOM 765 C CA . ASP A 1 103 ? 16.402 7.053 -22.603 1.00 69.44 103 ASP A CA 1
ATOM 766 C C . ASP A 1 103 ? 16.039 5.686 -21.996 1.00 69.44 103 ASP A C 1
ATOM 768 O O . ASP A 1 103 ? 15.074 5.042 -22.433 1.00 69.44 103 ASP A O 1
ATOM 772 N N . CYS A 1 104 ? 16.789 5.234 -20.986 1.00 82.25 104 CYS A N 1
ATOM 773 C CA . CYS A 1 104 ? 16.569 3.953 -20.322 1.00 82.25 104 CYS A CA 1
ATOM 774 C C . CYS A 1 104 ? 16.834 4.025 -18.812 1.00 82.25 104 CYS A C 1
AT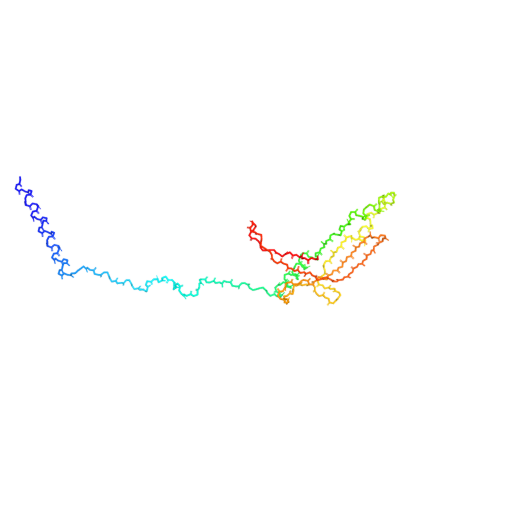OM 776 O O . CYS A 1 104 ? 17.916 3.648 -18.359 1.00 82.25 104 CYS A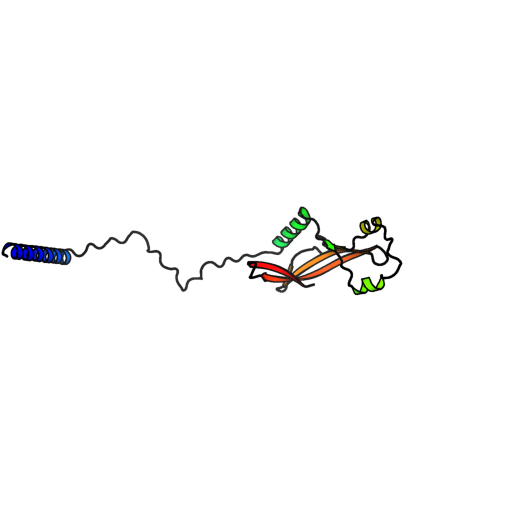 O 1
ATOM 778 N N . PRO A 1 105 ? 15.862 4.498 -18.020 1.00 82.06 105 PRO A N 1
ATOM 779 C CA . PRO A 1 105 ? 16.035 4.566 -16.580 1.00 82.06 105 PRO A CA 1
ATOM 780 C C . PRO A 1 105 ? 16.000 3.154 -15.977 1.00 82.06 105 PRO A C 1
ATOM 782 O O . PRO A 1 105 ? 15.058 2.400 -16.226 1.00 82.06 105 PRO A O 1
ATOM 785 N N . ASP A 1 106 ? 17.004 2.796 -15.176 1.00 87.31 106 ASP A N 1
ATOM 786 C CA . ASP A 1 106 ? 17.082 1.525 -14.441 1.00 87.31 106 ASP A CA 1
ATOM 787 C C . ASP A 1 106 ? 16.084 1.508 -13.270 1.00 87.31 106 ASP A C 1
ATOM 789 O O . ASP A 1 106 ? 16.446 1.637 -12.099 1.00 87.31 106 ASP A O 1
ATOM 793 N N . GLN A 1 107 ? 14.794 1.413 -13.583 1.00 89.50 107 GLN A N 1
ATOM 794 C CA . GLN A 1 107 ? 13.718 1.563 -12.608 1.00 89.50 107 GLN A CA 1
ATOM 795 C C . GLN A 1 107 ? 12.503 0.699 -12.937 1.00 89.50 107 GLN A C 1
ATOM 797 O O . GLN A 1 107 ? 12.226 0.376 -14.095 1.00 89.50 107 GLN A O 1
ATOM 802 N N . VAL A 1 108 ? 11.723 0.396 -11.903 1.00 91.50 108 VAL A N 1
ATOM 803 C CA . VAL A 1 108 ? 10.383 -0.188 -11.993 1.00 91.50 108 VAL A CA 1
ATOM 804 C C . VAL A 1 108 ? 9.369 0.843 -11.534 1.00 91.50 108 VAL A C 1
ATOM 806 O O . VAL A 1 108 ? 9.513 1.455 -10.482 1.00 91.50 108 VAL A O 1
ATOM 809 N N . VAL A 1 109 ? 8.320 1.019 -12.323 1.00 92.75 109 VAL A N 1
ATOM 810 C CA . VAL A 1 109 ? 7.207 1.928 -12.067 1.00 92.75 109 VAL A CA 1
ATOM 811 C C . VAL A 1 109 ? 5.941 1.106 -11.891 1.00 92.75 109 VAL A C 1
ATOM 813 O O . VAL A 1 109 ? 5.586 0.306 -12.761 1.00 92.75 109 VAL A O 1
ATOM 816 N N . ILE A 1 110 ? 5.237 1.327 -10.786 1.00 93.06 110 ILE A N 1
ATOM 817 C CA . ILE A 1 110 ? 3.937 0.706 -10.543 1.00 93.06 110 ILE A CA 1
ATOM 818 C C . ILE A 1 110 ? 2.874 1.464 -11.337 1.00 93.06 110 ILE A C 1
ATOM 820 O O . ILE A 1 110 ? 2.784 2.692 -11.299 1.00 93.06 110 ILE A O 1
ATOM 824 N N . LYS A 1 111 ? 2.047 0.724 -12.070 1.00 93.75 111 LYS A N 1
ATOM 825 C CA . LYS A 1 111 ? 0.941 1.256 -12.871 1.00 93.75 111 LYS A CA 1
ATOM 826 C C . LYS A 1 111 ? -0.374 1.052 -12.136 1.00 93.75 111 LYS A C 1
ATOM 828 O O . LYS A 1 111 ? -0.500 0.145 -11.325 1.00 93.75 111 LYS A O 1
ATOM 833 N N . THR A 1 112 ? -1.374 1.877 -12.434 1.00 92.00 112 THR A N 1
ATOM 834 C CA . THR A 1 112 ? -2.748 1.649 -11.950 1.00 92.00 112 THR A CA 1
ATOM 835 C C . THR A 1 112 ? -3.333 0.362 -12.525 1.00 92.00 112 THR A C 1
ATOM 837 O O . THR A 1 112 ? -4.125 -0.310 -11.873 1.00 92.00 112 THR A O 1
ATOM 840 N N . GLU A 1 113 ? -2.932 0.019 -13.747 1.00 92.19 113 GLU A N 1
ATOM 841 C CA . GLU A 1 113 ? -3.376 -1.155 -14.481 1.00 92.19 113 GLU A CA 1
ATOM 842 C C . GLU A 1 113 ? -2.306 -1.569 -15.497 1.00 92.19 113 GLU A C 1
ATOM 844 O O . GLU A 1 113 ? -1.569 -0.727 -16.021 1.00 92.19 113 GLU A O 1
ATOM 849 N N . GLY A 1 114 ? -2.218 -2.865 -15.774 1.00 88.88 114 GLY A N 1
ATOM 850 C CA . GLY A 1 114 ? -1.346 -3.431 -16.795 1.00 88.88 114 GLY A CA 1
ATOM 851 C C . GLY A 1 114 ? -1.577 -4.929 -16.940 1.00 88.88 114 GLY A C 1
ATOM 852 O O . GLY A 1 114 ? -1.936 -5.606 -15.982 1.00 88.88 114 GLY A O 1
ATOM 853 N N . SER A 1 115 ? -1.388 -5.462 -18.150 1.00 85.94 115 SER A N 1
ATOM 854 C CA . SER A 1 115 ? -1.645 -6.882 -18.453 1.00 85.94 115 SER A CA 1
ATOM 855 C C . SER A 1 115 ? -3.064 -7.350 -18.069 1.00 85.94 115 SER A C 1
ATOM 857 O O . SER A 1 115 ? -3.240 -8.480 -17.625 1.00 85.94 115 SER A O 1
ATOM 859 N N . ASN A 1 116 ? -4.069 -6.473 -18.220 1.00 89.06 116 ASN A N 1
ATOM 860 C CA . ASN A 1 116 ? -5.465 -6.672 -17.792 1.00 89.06 116 ASN A CA 1
ATOM 861 C C . ASN A 1 116 ? -5.658 -6.884 -16.276 1.00 89.06 116 ASN A C 1
ATOM 863 O O . ASN A 1 116 ? -6.699 -7.380 -15.845 1.00 89.06 116 ASN A O 1
ATOM 867 N N . ILE A 1 117 ? -4.664 -6.518 -15.461 1.00 92.44 117 ILE A N 1
ATOM 868 C CA . ILE A 1 117 ? -4.719 -6.566 -14.000 1.00 92.44 117 ILE A CA 1
ATOM 869 C C . ILE A 1 117 ? -4.655 -5.143 -13.451 1.00 92.44 117 ILE A C 1
ATOM 871 O O . ILE A 1 117 ? -3.749 -4.372 -13.771 1.00 92.44 117 ILE A O 1
ATOM 875 N N . LYS A 1 118 ? -5.616 -4.805 -12.589 1.00 91.94 118 LYS A N 1
ATOM 876 C CA . LYS A 1 118 ? -5.636 -3.548 -11.839 1.00 91.94 118 LYS A CA 1
ATOM 877 C C . LYS A 1 118 ? -4.785 -3.687 -10.578 1.00 91.94 118 LYS A C 1
ATOM 879 O O . LYS A 1 118 ? -4.986 -4.626 -9.806 1.00 91.94 118 LYS A O 1
ATOM 884 N N . THR A 1 119 ? -3.900 -2.723 -10.347 1.00 91.81 119 THR A N 1
ATOM 885 C CA . THR A 1 119 ? -3.181 -2.597 -9.078 1.00 91.81 119 THR A CA 1
ATOM 886 C C . THR A 1 119 ? -4.156 -2.255 -7.962 1.00 91.81 119 THR A C 1
ATOM 888 O O . THR A 1 119 ? -4.951 -1.323 -8.095 1.00 91.81 119 THR A O 1
ATOM 891 N N . GLY A 1 120 ? -4.111 -2.996 -6.861 1.00 91.88 120 GLY A N 1
ATOM 892 C CA . GLY A 1 120 ? -5.052 -2.793 -5.764 1.00 91.88 120 GLY A CA 1
ATOM 893 C C . GLY A 1 120 ? -4.770 -3.673 -4.560 1.00 91.88 120 GLY A C 1
ATOM 894 O O . GLY A 1 120 ? -3.737 -4.335 -4.487 1.00 91.88 120 GLY A O 1
ATOM 895 N N . VAL A 1 121 ? -5.719 -3.688 -3.628 1.00 91.81 121 VAL A N 1
ATOM 896 C CA . VAL A 1 121 ? -5.708 -4.564 -2.451 1.00 91.81 121 VAL A CA 1
ATOM 897 C C . VAL A 1 121 ? -6.947 -5.450 -2.499 1.00 91.81 121 VAL A C 1
ATOM 899 O O . VAL A 1 121 ? -8.053 -4.971 -2.743 1.00 91.81 121 VAL A O 1
ATOM 902 N N . ARG A 1 122 ? -6.754 -6.749 -2.285 1.00 91.88 122 ARG A N 1
ATOM 903 C CA . ARG A 1 122 ? -7.798 -7.773 -2.272 1.00 91.88 122 ARG A CA 1
ATOM 904 C C . ARG A 1 122 ? -7.797 -8.504 -0.940 1.00 91.88 122 ARG A C 1
ATOM 906 O O . ARG A 1 122 ? -6.740 -8.893 -0.440 1.00 91.88 122 ARG A O 1
ATOM 913 N N . PHE A 1 123 ? -8.984 -8.725 -0.394 1.00 91.19 123 PHE A N 1
ATOM 914 C CA . PHE A 1 123 ? -9.199 -9.507 0.818 1.00 91.19 123 PHE A CA 1
ATOM 915 C C . PHE A 1 123 ? -9.790 -10.853 0.415 1.00 91.19 123 PHE A C 1
ATOM 917 O O . PHE A 1 123 ? -10.988 -10.990 0.178 1.00 91.19 123 PHE A O 1
ATOM 924 N N . THR A 1 124 ? -8.945 -11.871 0.270 1.00 88.06 124 THR A N 1
ATOM 925 C CA . THR A 1 124 ? -9.378 -13.182 -0.235 1.00 88.06 124 THR A CA 1
ATOM 926 C C . THR A 1 124 ? -8.703 -14.303 0.540 1.00 88.06 124 THR A C 1
ATOM 928 O O . THR A 1 124 ? -7.505 -14.258 0.808 1.00 88.06 124 THR A O 1
ATOM 931 N N . GLY A 1 125 ? -9.481 -15.318 0.930 1.00 83.62 125 GLY A N 1
ATOM 932 C CA . GLY A 1 125 ? -8.957 -16.490 1.642 1.00 83.62 125 GLY A CA 1
ATOM 933 C C . GLY A 1 125 ? -8.319 -16.161 2.997 1.00 83.62 125 GLY A C 1
ATOM 934 O O . GLY A 1 125 ? -7.343 -16.801 3.377 1.00 83.62 125 GLY A O 1
ATOM 935 N N . GLY A 1 126 ? -8.821 -15.134 3.694 1.00 85.62 126 GLY A N 1
ATOM 936 C CA . GLY A 1 126 ? -8.275 -14.682 4.981 1.00 85.62 126 GLY A CA 1
ATOM 937 C C . GLY A 1 126 ? -6.919 -13.974 4.885 1.00 85.62 126 GLY A C 1
ATOM 938 O O . GLY A 1 126 ? -6.272 -13.771 5.909 1.00 85.62 126 GLY A O 1
ATOM 939 N N . LYS A 1 127 ? -6.475 -13.608 3.677 1.00 87.50 127 LYS A N 1
ATOM 940 C CA . LYS A 1 127 ? -5.217 -12.898 3.425 1.00 87.50 127 LYS A CA 1
ATOM 941 C C . LYS A 1 127 ? -5.473 -11.548 2.770 1.00 87.50 127 LYS A C 1
ATOM 943 O O . LYS A 1 127 ? -6.478 -11.358 2.083 1.00 87.50 127 LYS A O 1
ATOM 948 N N . ILE A 1 128 ? -4.522 -10.639 2.960 1.00 90.00 128 ILE A N 1
ATOM 949 C CA . ILE A 1 128 ? -4.450 -9.372 2.239 1.00 90.00 128 ILE A CA 1
ATOM 950 C C . ILE A 1 128 ? -3.473 -9.575 1.086 1.00 90.00 128 ILE A C 1
ATOM 952 O O . ILE A 1 128 ? -2.301 -9.889 1.299 1.00 90.00 128 ILE A O 1
ATOM 956 N N . ILE A 1 129 ? -3.968 -9.440 -0.135 1.00 91.69 129 ILE A N 1
ATOM 957 C CA . ILE A 1 129 ? -3.219 -9.699 -1.360 1.00 91.69 129 ILE A CA 1
ATOM 958 C C . ILE A 1 129 ? -3.161 -8.406 -2.164 1.00 91.69 129 ILE A C 1
ATOM 960 O O . ILE A 1 129 ? -4.177 -7.734 -2.327 1.00 91.69 129 ILE A O 1
ATOM 964 N N . ALA A 1 130 ? -1.994 -8.071 -2.700 1.00 91.56 130 ALA A N 1
ATOM 965 C CA . ALA A 1 130 ? -1.818 -6.926 -3.580 1.00 91.56 130 ALA A CA 1
ATOM 966 C C . ALA A 1 130 ? -1.392 -7.379 -4.980 1.00 91.56 130 ALA A C 1
ATOM 968 O O . ALA A 1 130 ? -0.215 -7.694 -5.182 1.00 91.56 130 ALA A O 1
ATOM 969 N N . PRO A 1 131 ? -2.316 -7.434 -5.959 1.00 92.56 131 PRO A N 1
ATOM 970 C CA . PRO A 1 131 ? -1.929 -7.440 -7.361 1.00 92.56 131 PRO A CA 1
ATOM 971 C C . PRO A 1 131 ? -1.280 -6.096 -7.703 1.00 92.56 131 PRO A C 1
ATOM 973 O O . PRO A 1 131 ? -1.845 -5.039 -7.424 1.00 92.56 131 PRO A O 1
ATOM 976 N N . LEU A 1 132 ? -0.097 -6.139 -8.305 1.00 92.00 132 LEU A N 1
ATOM 977 C CA . LEU A 1 132 ? 0.696 -4.975 -8.687 1.00 92.00 132 LEU A CA 1
ATOM 978 C C . LEU A 1 132 ? 1.039 -5.083 -10.171 1.00 92.00 132 LEU A C 1
ATOM 980 O O . LEU A 1 132 ? 1.829 -5.938 -10.565 1.00 92.00 132 LEU A O 1
ATOM 984 N N . ALA A 1 133 ? 0.464 -4.217 -10.998 1.00 94.69 133 ALA A N 1
ATOM 985 C CA . ALA A 1 133 ? 0.886 -4.032 -12.379 1.00 94.69 133 ALA A CA 1
ATOM 986 C C . ALA A 1 133 ? 2.103 -3.103 -12.432 1.00 94.69 133 ALA A C 1
ATOM 988 O O . ALA A 1 133 ? 2.140 -2.078 -11.748 1.00 94.69 133 ALA A O 1
ATOM 989 N N . PHE A 1 134 ? 3.089 -3.428 -13.264 1.00 93.81 134 PHE A N 1
ATOM 990 C CA . PHE A 1 134 ? 4.315 -2.643 -13.357 1.00 93.81 134 PHE A CA 1
ATOM 991 C C . PHE A 1 134 ? 4.891 -2.598 -14.771 1.00 93.81 134 PHE A C 1
ATOM 993 O O . PHE A 1 134 ? 4.667 -3.475 -15.608 1.00 93.81 134 PHE A O 1
ATOM 1000 N N . THR A 1 135 ? 5.680 -1.557 -15.008 1.00 93.81 135 THR A N 1
ATOM 1001 C CA . THR A 1 135 ? 6.547 -1.395 -16.177 1.00 93.81 135 THR A CA 1
ATOM 1002 C C . THR A 1 135 ? 7.928 -1.017 -15.688 1.00 93.81 135 THR A C 1
ATOM 1004 O O . THR A 1 135 ? 8.038 -0.216 -14.765 1.00 93.81 135 THR A O 1
ATOM 1007 N N . GLY A 1 136 ? 8.975 -1.523 -16.311 1.00 91.88 136 GLY A N 1
ATOM 1008 C CA . GLY A 1 136 ? 10.331 -1.141 -15.969 1.00 91.88 136 GLY A CA 1
ATOM 1009 C C . GLY A 1 136 ? 11.244 -1.133 -17.173 1.00 91.88 136 GLY A C 1
ATOM 1010 O O . GLY A 1 136 ? 10.900 -1.597 -18.266 1.00 91.88 136 GLY A O 1
ATOM 1011 N N . SER A 1 137 ? 12.422 -0.584 -16.949 1.00 90.50 137 SER A N 1
ATOM 1012 C CA . SER A 1 137 ? 13.521 -0.642 -17.893 1.00 90.50 137 SER A CA 1
ATOM 1013 C C . SER A 1 137 ? 14.808 -0.969 -17.161 1.00 90.50 137 SER A C 1
ATOM 1015 O O . SER A 1 137 ? 14.976 -0.601 -16.001 1.00 90.50 137 SER A O 1
ATOM 1017 N N . LYS A 1 138 ? 15.691 -1.705 -17.834 1.00 87.38 138 LYS A N 1
ATOM 1018 C CA . LYS A 1 138 ? 17.046 -1.969 -17.362 1.00 87.38 138 LYS A CA 1
ATOM 1019 C C . LYS A 1 138 ? 18.020 -1.888 -18.535 1.00 87.38 138 LYS A C 1
ATOM 1021 O O . LYS A 1 138 ? 17.777 -2.476 -19.593 1.00 87.38 138 LYS A O 1
ATOM 1026 N N . ASN A 1 139 ? 19.115 -1.166 -18.357 1.00 84.12 139 ASN A N 1
ATOM 1027 C CA . ASN A 1 139 ? 20.189 -1.036 -19.326 1.00 84.12 139 ASN A CA 1
ATOM 1028 C C . ASN A 1 139 ? 21.189 -2.190 -19.158 1.00 84.12 139 ASN A C 1
ATOM 1030 O O . ASN A 1 139 ? 22.255 -2.054 -18.561 1.00 84.12 139 ASN A O 1
ATOM 1034 N N . LEU A 1 140 ? 20.823 -3.353 -19.690 1.00 80.44 140 LEU A N 1
ATOM 1035 C CA . LEU A 1 140 ? 21.671 -4.544 -19.759 1.00 80.44 140 LEU A CA 1
ATOM 1036 C C . LEU A 1 140 ? 22.035 -4.782 -21.222 1.00 80.44 140 LEU A C 1
ATOM 1038 O O . LEU A 1 140 ? 21.223 -5.315 -21.979 1.00 80.44 140 LEU A O 1
ATOM 1042 N N . PHE A 1 141 ? 23.246 -4.385 -21.625 1.00 78.50 141 PHE A N 1
ATOM 1043 C CA . PHE A 1 141 ? 23.720 -4.499 -23.015 1.00 78.50 141 PHE A CA 1
ATOM 1044 C C . PHE A 1 141 ? 22.781 -3.831 -24.047 1.00 78.50 141 PHE A C 1
ATOM 1046 O O . PHE A 1 141 ? 22.673 -4.277 -25.188 1.00 78.50 141 PHE A O 1
ATOM 1053 N N . GLY A 1 142 ? 22.090 -2.763 -23.637 1.00 79.25 142 GLY A N 1
ATOM 1054 C CA . GLY A 1 142 ? 21.012 -2.113 -24.381 1.00 79.25 142 GLY A CA 1
ATOM 1055 C C . GLY A 1 142 ? 19.775 -1.900 -23.504 1.00 79.25 142 GLY A C 1
ATOM 1056 O O . GLY A 1 142 ? 19.637 -2.511 -22.444 1.00 79.25 142 GLY A O 1
ATOM 1057 N N . CYS A 1 143 ? 18.862 -1.022 -23.934 1.00 85.62 143 CYS A N 1
ATOM 1058 C CA . CYS A 1 143 ? 17.664 -0.722 -23.153 1.00 85.62 143 CYS A CA 1
ATOM 1059 C C . CYS A 1 143 ? 16.617 -1.830 -23.269 1.00 85.62 143 CYS A C 1
ATOM 1061 O O . CYS A 1 143 ? 15.912 -1.929 -24.277 1.00 85.62 143 CYS A O 1
ATOM 1063 N N . GLN A 1 144 ? 16.477 -2.631 -22.219 1.00 89.31 144 GLN A N 1
ATOM 1064 C CA . GLN A 1 144 ? 15.446 -3.655 -22.135 1.00 89.31 144 GLN A CA 1
ATOM 1065 C C . GLN A 1 144 ? 14.254 -3.099 -21.368 1.00 89.31 144 GLN A C 1
ATOM 1067 O O . GLN A 1 144 ? 14.372 -2.746 -20.196 1.00 89.31 144 GLN A O 1
ATOM 1072 N N . ARG A 1 145 ? 13.098 -3.018 -22.030 1.00 91.38 145 ARG A N 1
ATOM 1073 C CA . ARG A 1 145 ? 11.829 -2.653 -21.395 1.00 91.38 145 ARG A CA 1
ATOM 1074 C C . ARG A 1 145 ? 11.039 -3.908 -21.089 1.00 91.38 145 ARG A C 1
ATOM 1076 O O . ARG A 1 145 ? 10.934 -4.799 -21.928 1.00 91.38 145 ARG A O 1
ATOM 1083 N N . PHE A 1 146 ? 10.458 -3.953 -19.906 1.00 91.50 146 PHE A N 1
ATOM 1084 C CA . PHE A 1 146 ? 9.624 -5.058 -19.472 1.00 91.50 146 PHE A CA 1
ATOM 1085 C C . PHE A 1 146 ? 8.363 -4.529 -18.803 1.00 91.50 146 PHE A C 1
ATOM 1087 O O . PHE A 1 146 ? 8.315 -3.422 -18.268 1.00 91.50 146 PHE A O 1
ATOM 1094 N N . GLN A 1 147 ? 7.312 -5.331 -18.855 1.00 94.25 147 GLN A N 1
ATOM 1095 C CA . GLN A 1 147 ? 6.041 -5.039 -18.216 1.00 94.25 147 GLN A CA 1
ATOM 1096 C C . GLN A 1 147 ? 5.424 -6.343 -17.743 1.00 94.25 147 GLN A C 1
ATOM 1098 O O . GLN A 1 147 ? 5.657 -7.398 -18.336 1.00 94.25 147 GLN A O 1
ATOM 1103 N N . GLY A 1 148 ? 4.628 -6.270 -16.691 1.00 93.19 148 GLY A N 1
ATOM 1104 C CA . GLY A 1 148 ? 3.989 -7.447 -16.138 1.00 93.19 148 GLY A CA 1
ATOM 1105 C C . GLY A 1 148 ? 3.108 -7.103 -14.957 1.00 93.19 148 GLY A C 1
ATOM 1106 O O . GLY A 1 148 ? 2.770 -5.942 -14.715 1.00 93.19 148 GLY A O 1
ATOM 1107 N N . TRP A 1 149 ? 2.733 -8.143 -14.231 1.00 93.62 149 TRP A N 1
ATOM 1108 C CA . TRP A 1 149 ? 2.085 -8.015 -12.943 1.00 93.62 149 TRP A CA 1
ATOM 1109 C C . TRP A 1 149 ? 2.705 -9.014 -11.970 1.00 93.62 149 TRP A C 1
ATOM 1111 O O . TRP A 1 149 ? 3.195 -10.070 -12.372 1.00 93.62 149 TRP A O 1
ATOM 1121 N N . ALA A 1 150 ? 2.707 -8.654 -10.696 1.00 91.38 150 ALA A N 1
ATOM 1122 C CA . ALA A 1 150 ? 3.131 -9.504 -9.599 1.00 91.38 150 ALA A CA 1
ATOM 1123 C C . ALA A 1 150 ? 2.033 -9.536 -8.540 1.00 91.38 150 ALA A C 1
ATOM 1125 O O . ALA A 1 150 ? 1.215 -8.619 -8.444 1.00 91.38 150 ALA A O 1
ATOM 1126 N N . GLN A 1 151 ? 2.019 -10.595 -7.741 1.00 90.81 151 GLN A N 1
ATOM 1127 C CA . GLN A 1 151 ? 1.144 -10.700 -6.586 1.00 90.81 151 GLN A CA 1
ATOM 1128 C C . GLN A 1 151 ? 1.996 -10.727 -5.330 1.00 90.81 151 GLN A C 1
ATOM 1130 O O . GLN A 1 151 ? 2.835 -11.612 -5.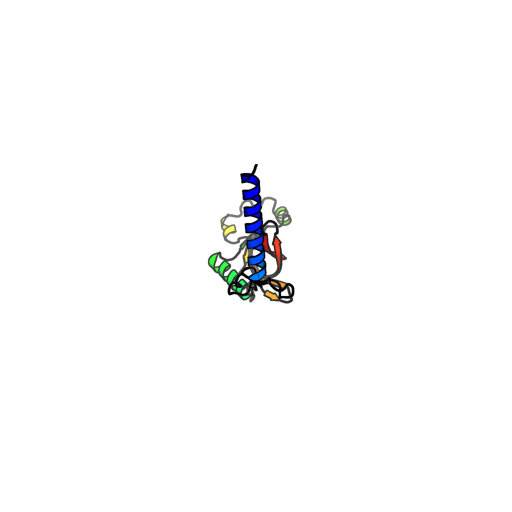189 1.00 90.81 151 GLN A O 1
ATOM 1135 N N . ALA A 1 152 ? 1.741 -9.800 -4.414 1.00 89.06 152 ALA A N 1
ATOM 1136 C CA . ALA A 1 152 ? 2.399 -9.777 -3.119 1.00 89.06 152 ALA A CA 1
ATOM 1137 C C . ALA A 1 152 ? 1.412 -10.087 -1.992 1.00 89.06 152 ALA A C 1
ATOM 1139 O O . ALA A 1 152 ? 0.226 -9.747 -2.075 1.00 89.06 152 ALA A O 1
ATOM 1140 N N . ASN A 1 153 ? 1.903 -10.720 -0.929 1.00 89.75 153 ASN A N 1
ATOM 1141 C CA . ASN A 1 153 ? 1.135 -10.864 0.304 1.00 89.75 153 ASN A CA 1
ATOM 1142 C C . ASN A 1 153 ? 1.445 -9.673 1.210 1.00 89.75 153 ASN A C 1
ATOM 1144 O O . ASN A 1 153 ? 2.604 -9.287 1.358 1.00 89.75 153 ASN A O 1
ATOM 1148 N N . ILE A 1 154 ? 0.407 -9.090 1.807 1.00 87.81 154 ILE A N 1
ATOM 1149 C CA . ILE A 1 154 ? 0.558 -7.995 2.762 1.00 87.81 154 ILE A CA 1
ATOM 1150 C C . ILE A 1 154 ? 0.290 -8.523 4.164 1.00 87.81 154 ILE A C 1
ATOM 1152 O O . ILE A 1 154 ? -0.797 -9.017 4.471 1.00 87.81 154 ILE A O 1
ATOM 1156 N N . SER A 1 155 ? 1.278 -8.348 5.030 1.00 87.12 155 SER A N 1
ATOM 1157 C CA . SER A 1 155 ? 1.195 -8.653 6.452 1.00 87.12 155 SER A CA 1
ATOM 1158 C C . SER A 1 155 ? 1.083 -7.345 7.233 1.00 87.12 155 SER A C 1
ATOM 1160 O O . SER A 1 155 ? 1.989 -6.514 7.186 1.00 87.12 155 SER A O 1
ATOM 1162 N N . LEU A 1 156 ? -0.017 -7.134 7.961 1.00 86.12 156 LEU A N 1
ATOM 1163 C CA . LEU A 1 156 ? -0.135 -5.985 8.865 1.00 86.12 156 LEU A CA 1
ATOM 1164 C C . LEU A 1 156 ? 0.637 -6.264 10.155 1.00 86.12 156 LEU A C 1
ATOM 1166 O O . LEU A 1 156 ? 0.456 -7.306 10.786 1.00 86.12 156 LEU A O 1
ATOM 1170 N N . ARG A 1 157 ? 1.492 -5.325 10.549 1.00 87.00 157 ARG A N 1
ATOM 1171 C CA . ARG A 1 157 ? 2.307 -5.386 11.763 1.00 87.00 157 ARG A CA 1
ATOM 1172 C C . ARG A 1 157 ? 2.094 -4.137 12.606 1.00 87.00 157 ARG A C 1
ATOM 1174 O O . ARG A 1 157 ? 1.730 -3.083 12.092 1.00 87.00 157 ARG A O 1
ATOM 1181 N N . PHE A 1 158 ? 2.336 -4.266 13.905 1.00 91.50 158 PHE A N 1
ATOM 1182 C CA . PHE A 1 158 ? 2.267 -3.165 14.859 1.00 91.50 158 PHE A CA 1
ATOM 1183 C C . PHE A 1 158 ? 3.664 -2.868 15.400 1.00 91.50 158 PHE A C 1
ATOM 1185 O O . PHE A 1 158 ? 4.317 -3.749 15.960 1.00 91.50 158 PHE A O 1
ATOM 1192 N N . ASP A 1 159 ? 4.124 -1.636 15.205 1.00 90.94 159 ASP A N 1
ATOM 1193 C CA . ASP A 1 159 ? 5.321 -1.098 15.847 1.00 90.94 159 ASP A CA 1
ATOM 1194 C C . ASP A 1 159 ? 4.900 -0.461 17.179 1.00 90.94 159 ASP A C 1
ATOM 1196 O O . ASP A 1 159 ? 4.221 0.570 17.194 1.00 90.94 159 ASP A O 1
ATOM 1200 N N . GLN A 1 160 ? 5.275 -1.093 18.294 1.00 92.19 160 GLN A N 1
ATOM 1201 C CA . GLN A 1 160 ? 4.896 -0.640 19.633 1.00 92.19 160 GLN A CA 1
ATOM 1202 C C . GLN A 1 160 ? 5.604 0.658 20.037 1.00 92.19 160 GLN A C 1
ATOM 1204 O O . GLN A 1 160 ? 5.011 1.470 20.743 1.00 92.19 160 GLN A O 1
ATOM 1209 N N . GLU A 1 161 ? 6.837 0.895 19.598 1.00 93.00 161 GLU A N 1
ATOM 1210 C CA . GLU A 1 161 ? 7.564 2.117 19.960 1.00 93.00 161 GLU A CA 1
ATOM 1211 C C . GLU A 1 161 ? 6.948 3.334 19.270 1.00 93.00 161 GLU A C 1
ATOM 1213 O O . GLU A 1 161 ? 6.785 4.391 19.879 1.00 93.00 161 GLU A O 1
ATOM 1218 N N . LYS A 1 162 ? 6.533 3.161 18.011 1.00 93.00 162 LYS A N 1
ATOM 1219 C CA . LYS A 1 162 ? 5.886 4.215 17.215 1.00 93.00 162 LYS A CA 1
ATOM 1220 C C . LYS A 1 162 ? 4.368 4.240 17.347 1.00 93.00 162 LYS A C 1
ATOM 1222 O O . LYS A 1 162 ? 3.733 5.091 16.728 1.00 93.00 162 LYS A O 1
ATOM 1227 N N . GLN A 1 163 ? 3.783 3.289 18.079 1.00 90.62 163 GLN A N 1
ATOM 1228 C CA . GLN A 1 163 ? 2.332 3.088 18.180 1.00 90.62 163 GLN A CA 1
ATOM 1229 C C . GLN A 1 163 ? 1.647 3.122 16.798 1.00 90.62 163 GLN A C 1
ATOM 1231 O O . GLN A 1 163 ? 0.604 3.746 16.617 1.00 90.62 163 GLN A O 1
ATOM 1236 N N . THR A 1 164 ? 2.264 2.484 15.796 1.00 89.56 164 THR A N 1
ATOM 1237 C CA . THR A 1 164 ? 1.853 2.582 14.384 1.00 89.56 164 THR A CA 1
ATOM 1238 C C . THR A 1 164 ? 1.585 1.198 13.797 1.00 89.56 164 THR A C 1
ATOM 1240 O O . THR A 1 164 ? 2.406 0.289 13.924 1.00 89.56 164 THR A O 1
ATOM 1243 N N . VAL A 1 165 ? 0.451 1.042 13.106 1.00 86.50 165 VAL A N 1
ATOM 1244 C CA . VAL A 1 165 ? 0.169 -0.133 12.267 1.00 86.50 165 VAL A CA 1
ATOM 1245 C C . VAL A 1 165 ? 0.703 0.122 10.862 1.00 86.50 165 VAL A C 1
ATOM 1247 O O . VAL A 1 165 ? 0.384 1.144 10.256 1.00 86.50 165 VAL A O 1
ATOM 1250 N N . TYR A 1 166 ? 1.498 -0.803 10.334 1.00 86.94 166 TYR A N 1
ATOM 1251 C CA . TYR A 1 166 ? 2.058 -0.723 8.986 1.00 86.94 166 TYR A CA 1
ATOM 1252 C C . TYR A 1 166 ? 1.864 -2.037 8.228 1.00 86.94 166 TYR A C 1
ATOM 1254 O O . TYR A 1 166 ? 1.786 -3.112 8.821 1.00 86.94 166 TYR A O 1
ATOM 1262 N N . GLY A 1 167 ? 1.773 -1.951 6.902 1.00 83.88 167 GLY A N 1
ATOM 1263 C CA . GLY A 1 167 ? 1.768 -3.119 6.025 1.00 83.88 167 GLY A CA 1
ATOM 1264 C C . GLY A 1 167 ? 3.183 -3.446 5.567 1.00 83.88 167 GLY A C 1
ATOM 1265 O O . GLY A 1 167 ? 3.860 -2.583 5.012 1.00 83.88 167 GLY A O 1
ATOM 1266 N N . GLN A 1 168 ? 3.621 -4.683 5.780 1.00 80.75 168 GLN A N 1
ATOM 1267 C CA . GLN A 1 168 ? 4.815 -5.232 5.149 1.00 80.75 168 GLN A CA 1
ATOM 1268 C C . GLN A 1 168 ? 4.400 -6.005 3.900 1.00 80.75 168 GLN A C 1
ATOM 1270 O O . GLN A 1 168 ? 3.487 -6.827 3.955 1.00 80.75 168 GLN A O 1
ATOM 1275 N N . ILE A 1 169 ? 5.073 -5.725 2.788 1.00 77.00 169 ILE A N 1
ATOM 1276 C CA . ILE A 1 169 ? 4.902 -6.451 1.534 1.00 77.00 169 ILE A CA 1
ATOM 1277 C C . ILE A 1 169 ? 5.953 -7.560 1.503 1.00 77.00 169 ILE A C 1
ATOM 1279 O O . ILE A 1 169 ? 7.150 -7.273 1.502 1.00 77.00 169 ILE A O 1
ATOM 1283 N N . ASP A 1 170 ? 5.494 -8.806 1.485 1.00 73.31 170 ASP A N 1
ATOM 1284 C CA . ASP A 1 170 ? 6.337 -9.987 1.331 1.00 73.31 170 ASP A CA 1
ATOM 1285 C C . ASP A 1 170 ? 6.285 -10.406 -0.153 1.00 73.31 170 ASP A C 1
ATOM 1287 O O . ASP A 1 170 ? 5.217 -10.787 -0.657 1.00 73.31 170 ASP A O 1
ATOM 1291 N N . VAL A 1 171 ? 7.417 -10.244 -0.853 1.00 61.47 171 VAL A N 1
ATOM 1292 C CA . VAL A 1 171 ? 7.595 -10.510 -2.297 1.00 61.47 171 VAL A CA 1
ATOM 1293 C C . VAL A 1 171 ? 8.360 -11.807 -2.513 1.00 61.47 171 VAL A C 1
ATOM 1295 O O . VAL A 1 171 ? 9.381 -11.996 -1.814 1.00 61.47 171 VAL A O 1
#

Foldseek 3Di:
DVVVVVVVVVVVVVVVVVVVCCVVVPDPDDDPDPDDDPDDPDPPDDPPDDDDDDDDQVNFLVVVVCCCVPVNWDKDADDDDVVVVVVPPDDDPPDPDPVVCVVFPRMKTWDCDDPNDGFTWDCPPNWIKTKTWIWHWDQDVHIDIDTDIDMWTWDWDADPVVRDIDIDTDD